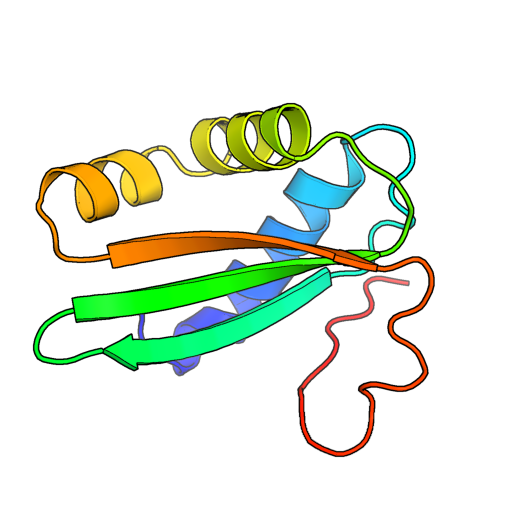Protein AF-I9LG76-F1 (afdb_monomer_lite)

Radius of gyration: 12.65 Å; chains: 1; bounding box: 34×23×31 Å

Organism: NCBI:txid1149862

Foldseek 3Di:
DDDPVCCVVVVQVLLVLQVVFPQFPSWWFWDWDDDDQAIEIEIETAGDTDQVSSVVSVCVSPVVQVVCVVVVRYHYHYHYDNDCPVVPPPTDIDDPD

Structure (mmCIF, N/CA/C/O backbone):
data_AF-I9LG76-F1
#
_entry.id   AF-I9LG76-F1
#
loop_
_atom_site.group_PDB
_atom_site.id
_atom_site.type_symbol
_atom_site.label_atom_id
_atom_site.label_alt_id
_atom_site.label_comp_id
_atom_site.label_asym_id
_atom_site.label_entity_id
_atom_site.label_seq_id
_atom_site.pdbx_PDB_ins_code
_atom_site.Cartn_x
_atom_site.Cartn_y
_atom_site.Cartn_z
_atom_site.occupancy
_atom_site.B_iso_or_equiv
_atom_site.auth_seq_id
_atom_site.auth_comp_id
_atom_site.auth_asym_id
_atom_site.auth_atom_id
_atom_site.pdbx_PDB_model_num
ATOM 1 N N . MET A 1 1 ? 11.300 -4.930 -11.138 1.00 44.25 1 MET A N 1
ATOM 2 C CA . MET A 1 1 ? 10.252 -5.519 -11.991 1.00 44.25 1 MET A CA 1
ATOM 3 C C . MET A 1 1 ? 9.312 -6.293 -11.093 1.00 44.25 1 MET A C 1
ATOM 5 O O . MET A 1 1 ? 9.684 -7.364 -10.630 1.00 44.25 1 MET A O 1
ATOM 9 N N . ILE A 1 2 ? 8.145 -5.725 -10.798 1.00 52.97 2 ILE A N 1
ATOM 10 C CA . ILE A 1 2 ? 7.079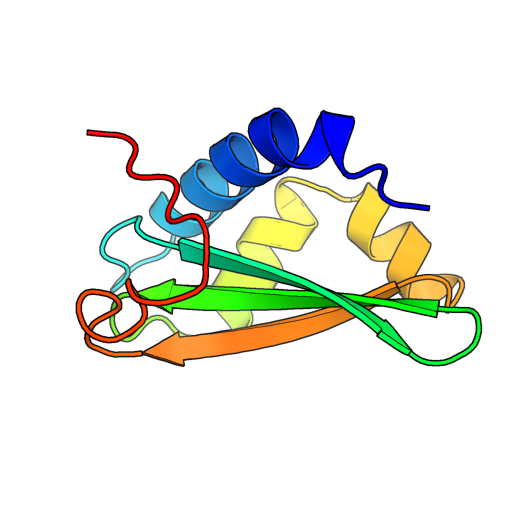 -6.447 -10.089 1.00 52.97 2 ILE A CA 1
ATOM 11 C C . ILE A 1 2 ? 6.393 -7.351 -11.124 1.00 52.97 2 ILE A C 1
ATOM 13 O O . ILE A 1 2 ? 5.811 -6.859 -12.090 1.00 52.97 2 ILE A O 1
ATOM 17 N N . LEU A 1 3 ? 6.527 -8.672 -10.986 1.00 46.81 3 LEU A N 1
ATOM 18 C CA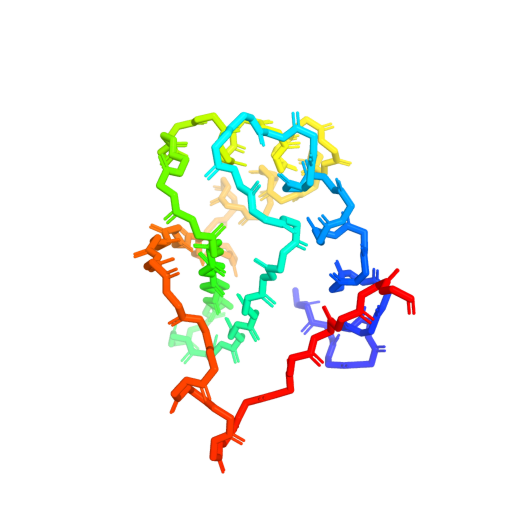 . LEU A 1 3 ? 5.861 -9.632 -11.867 1.00 46.81 3 LEU A CA 1
ATOM 19 C C . LEU A 1 3 ? 4.384 -9.760 -11.476 1.00 46.81 3 LEU A C 1
ATOM 21 O O . LEU A 1 3 ? 4.050 -9.958 -10.312 1.00 46.81 3 LEU A O 1
ATOM 25 N N . ALA A 1 4 ? 3.490 -9.718 -12.466 1.00 44.47 4 ALA A N 1
ATOM 26 C CA . ALA A 1 4 ? 2.044 -9.863 -12.267 1.00 44.47 4 ALA A CA 1
ATOM 27 C C . ALA A 1 4 ? 1.638 -11.194 -11.589 1.00 44.47 4 ALA A C 1
ATOM 29 O O . ALA A 1 4 ? 0.563 -11.283 -11.002 1.00 44.47 4 ALA A O 1
ATOM 30 N N . GLY A 1 5 ? 2.499 -12.220 -11.642 1.00 40.47 5 GLY A N 1
ATOM 31 C CA . GLY A 1 5 ? 2.313 -13.491 -10.932 1.00 40.47 5 GLY A CA 1
ATOM 32 C C . GLY A 1 5 ? 2.453 -13.375 -9.410 1.00 40.47 5 GLY A C 1
ATOM 33 O O . GLY A 1 5 ? 1.739 -14.062 -8.683 1.00 40.47 5 GLY A O 1
ATOM 34 N N . ASP A 1 6 ? 3.283 -12.449 -8.925 1.00 55.06 6 ASP A N 1
ATOM 35 C CA . ASP A 1 6 ? 3.459 -12.183 -7.495 1.00 55.06 6 ASP A CA 1
ATOM 36 C C . ASP A 1 6 ? 2.386 -11.232 -6.938 1.00 55.06 6 ASP A C 1
ATOM 38 O O . ASP A 1 6 ? 2.256 -11.094 -5.725 1.00 55.06 6 ASP A O 1
ATOM 42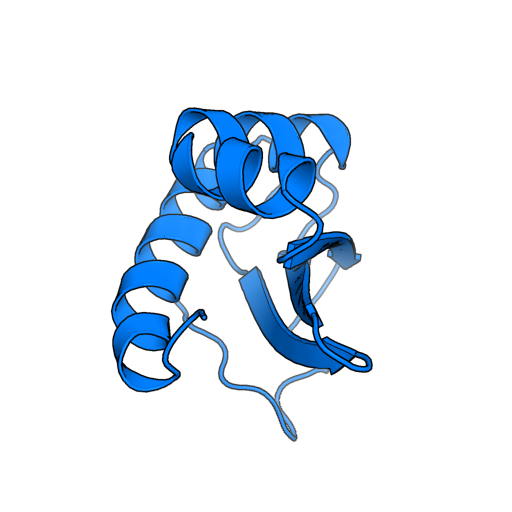 N N . MET A 1 7 ? 1.567 -10.598 -7.790 1.00 58.59 7 MET A N 1
ATOM 43 C CA . MET A 1 7 ? 0.547 -9.627 -7.358 1.00 58.59 7 MET A CA 1
ATOM 44 C C . MET A 1 7 ? -0.529 -10.222 -6.444 1.00 58.59 7 MET A C 1
ATOM 46 O O . MET A 1 7 ? -1.112 -9.486 -5.657 1.00 58.59 7 MET A O 1
ATOM 50 N N . ASN A 1 8 ? -0.786 -11.532 -6.496 1.00 60.88 8 ASN A N 1
ATOM 51 C CA . ASN A 1 8 ? -1.687 -12.173 -5.531 1.00 60.88 8 ASN A CA 1
ATOM 52 C C . ASN A 1 8 ? -1.069 -12.232 -4.127 1.00 60.88 8 ASN A C 1
ATOM 54 O O . ASN A 1 8 ? -1.764 -12.010 -3.137 1.00 60.88 8 ASN A O 1
ATOM 58 N N . LEU A 1 9 ? 0.233 -12.517 -4.037 1.00 60.00 9 LEU A N 1
ATOM 59 C CA . LEU A 1 9 ? 0.946 -12.587 -2.764 1.00 60.00 9 LEU A CA 1
ATOM 60 C C . LEU A 1 9 ? 1.206 -11.181 -2.218 1.00 60.00 9 LEU A C 1
ATOM 62 O O . LEU A 1 9 ? 0.847 -10.890 -1.079 1.00 60.00 9 LEU A O 1
ATOM 66 N N . TYR A 1 10 ? 1.744 -10.293 -3.059 1.00 68.31 10 TYR A N 1
ATOM 67 C CA . TYR A 1 10 ? 1.928 -8.885 -2.721 1.00 68.31 10 TYR A CA 1
ATOM 68 C C . TYR A 1 10 ? 0.608 -8.229 -2.376 1.00 68.31 10 TYR A C 1
ATOM 70 O O . TYR A 1 10 ? 0.546 -7.480 -1.416 1.00 68.31 10 TYR A O 1
ATOM 78 N N . GLY A 1 11 ? -0.464 -8.529 -3.103 1.00 71.19 11 GLY A N 1
ATOM 79 C CA . GLY A 1 11 ? -1.721 -7.858 -2.854 1.00 71.19 11 GLY A CA 1
ATOM 80 C C . GLY A 1 11 ? -2.393 -8.260 -1.552 1.00 71.19 11 GLY A C 1
ATOM 81 O O . GLY A 1 11 ? -2.921 -7.401 -0.852 1.00 71.19 11 GLY A O 1
ATOM 82 N N . ARG A 1 12 ? -2.278 -9.533 -1.164 1.00 72.50 12 ARG A N 1
ATOM 83 C CA . ARG A 1 12 ? -2.725 -9.997 0.151 1.00 72.50 12 ARG A CA 1
ATOM 84 C C . ARG A 1 12 ? -1.920 -9.378 1.286 1.00 72.50 12 ARG A C 1
ATOM 86 O O . ARG A 1 12 ? -2.496 -8.957 2.278 1.00 72.50 12 ARG A O 1
ATOM 93 N N . VAL A 1 13 ? -0.603 -9.331 1.154 1.00 75.12 13 VAL A N 1
ATOM 94 C CA . VAL A 1 13 ? 0.255 -8.861 2.244 1.00 75.12 13 VAL A CA 1
ATOM 95 C C . VAL A 1 13 ? 0.292 -7.319 2.306 1.00 75.12 13 VAL A C 1
ATOM 97 O O . VAL A 1 13 ? 0.371 -6.755 3.391 1.00 75.12 13 VAL A O 1
ATOM 100 N N . ILE A 1 14 ? 0.080 -6.616 1.187 1.00 80.62 14 ILE A N 1
ATOM 101 C CA . ILE A 1 14 ? -0.222 -5.175 1.174 1.00 80.62 14 ILE A CA 1
ATOM 102 C C . ILE A 1 14 ? -1.567 -4.899 1.855 1.00 80.62 14 ILE A C 1
ATOM 104 O O . ILE A 1 14 ? -1.639 -4.007 2.693 1.00 80.62 14 ILE A O 1
ATOM 108 N N . ALA A 1 15 ? -2.619 -5.659 1.535 1.00 81.88 15 ALA A N 1
ATOM 109 C CA . ALA A 1 15 ? -3.909 -5.517 2.212 1.00 81.88 15 ALA A CA 1
ATOM 110 C C . ALA A 1 15 ? -3.781 -5.740 3.728 1.00 81.88 15 ALA A C 1
ATOM 112 O O . ALA A 1 15 ? -4.335 -4.969 4.507 1.00 81.88 15 ALA A O 1
ATOM 113 N N . ASP A 1 16 ? -2.990 -6.733 4.141 1.00 83.25 16 ASP A N 1
ATOM 114 C CA . ASP A 1 16 ? -2.690 -7.019 5.546 1.00 83.25 16 ASP A CA 1
ATOM 115 C C . ASP A 1 16 ? -1.975 -5.839 6.225 1.00 83.25 16 ASP A C 1
ATOM 117 O O . ASP A 1 16 ? -2.464 -5.325 7.231 1.00 83.25 16 ASP A O 1
ATOM 121 N N . ALA A 1 17 ? -0.905 -5.313 5.619 1.00 84.19 17 ALA A N 1
ATOM 122 C CA . ALA A 1 17 ? -0.189 -4.145 6.132 1.00 84.19 17 ALA A CA 1
ATOM 123 C C . ALA A 1 17 ? -1.104 -2.914 6.259 1.00 84.19 17 ALA A C 1
ATOM 125 O O . ALA A 1 17 ? -1.103 -2.247 7.294 1.00 84.19 17 ALA A O 1
ATOM 126 N N . VAL A 1 18 ? -1.932 -2.636 5.246 1.00 85.00 18 VAL A N 1
ATOM 127 C CA . VAL A 1 18 ? -2.874 -1.506 5.276 1.00 85.00 18 VAL A CA 1
ATOM 128 C C . VAL A 1 18 ? -3.982 -1.722 6.308 1.00 85.00 18 VAL A C 1
ATOM 130 O O . VAL A 1 18 ? -4.391 -0.762 6.952 1.00 85.00 18 VAL A O 1
ATOM 133 N N . SER A 1 19 ? -4.418 -2.961 6.549 1.00 85.50 19 SER A N 1
ATOM 134 C CA . SER A 1 19 ? -5.434 -3.262 7.567 1.00 85.50 19 SER A CA 1
ATOM 135 C C . SER A 1 19 ? -4.996 -2.915 8.996 1.00 85.50 19 SER A C 1
ATOM 137 O O . SER A 1 19 ? -5.843 -2.696 9.860 1.00 85.50 19 SER A O 1
ATOM 139 N N . THR A 1 20 ? -3.685 -2.805 9.243 1.00 86.81 20 THR A N 1
ATOM 140 C CA . THR A 1 20 ? -3.144 -2.370 10.543 1.00 86.81 20 THR A CA 1
ATOM 141 C C . THR A 1 20 ? -3.267 -0.862 10.777 1.00 86.81 20 THR A C 1
ATOM 143 O O . THR A 1 20 ? -3.117 -0.396 11.908 1.00 86.81 20 THR A O 1
ATOM 146 N N . VAL A 1 21 ? -3.563 -0.091 9.727 1.00 86.94 21 VAL A N 1
ATOM 147 C CA . VAL A 1 21 ? -3.685 1.367 9.786 1.00 86.94 21 VAL A CA 1
ATOM 148 C C . VAL A 1 21 ? -5.092 1.756 10.235 1.00 86.94 21 VAL A C 1
ATOM 150 O O . VAL A 1 21 ? -6.100 1.218 9.767 1.00 86.94 21 VAL A O 1
ATOM 153 N N . SER A 1 22 ? -5.166 2.718 11.155 1.00 86.50 22 SER A N 1
ATOM 154 C CA . SER A 1 22 ? -6.429 3.244 11.670 1.00 86.50 22 SER A CA 1
ATOM 155 C C . SER A 1 22 ? -7.255 3.913 10.566 1.00 86.50 22 SER A C 1
ATOM 157 O O . SER A 1 22 ? -6.726 4.459 9.600 1.00 86.50 22 SER A O 1
ATOM 159 N N . ALA A 1 23 ? -8.582 3.864 10.712 1.00 86.38 23 ALA A N 1
ATOM 160 C CA . ALA A 1 23 ? -9.543 4.404 9.745 1.00 86.38 23 ALA A CA 1
ATOM 161 C C . ALA A 1 23 ? -9.502 3.768 8.337 1.00 86.38 23 ALA A C 1
ATOM 163 O O . ALA A 1 23 ? -10.109 4.311 7.411 1.00 86.38 23 ALA A O 1
ATOM 164 N N . THR A 1 24 ? -8.862 2.602 8.184 1.00 85.25 24 THR A N 1
ATOM 165 C CA . THR A 1 24 ? -9.046 1.726 7.018 1.00 85.25 24 THR A CA 1
ATOM 166 C C . THR A 1 24 ? -10.151 0.704 7.271 1.00 85.25 24 THR A C 1
ATOM 168 O O . THR A 1 24 ? -10.457 0.361 8.415 1.00 85.25 24 THR A O 1
ATOM 171 N N . THR A 1 25 ? -10.734 0.173 6.199 1.00 82.94 25 THR A N 1
ATOM 172 C CA . THR A 1 25 ? -11.601 -1.016 6.269 1.00 82.94 25 THR A CA 1
ATOM 173 C C . THR A 1 25 ? -10.837 -2.319 6.001 1.00 82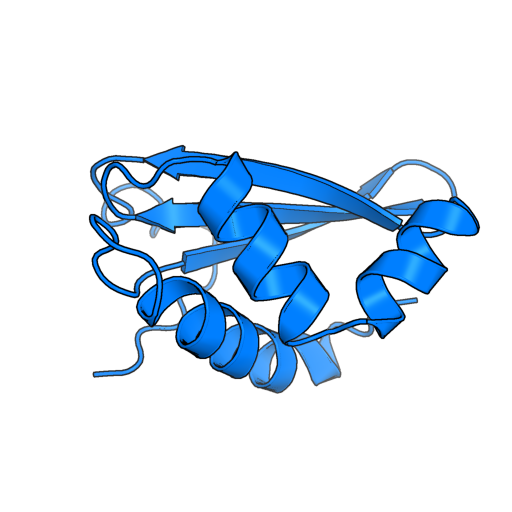.94 25 THR A C 1
ATOM 175 O O . THR A 1 25 ? -11.438 -3.394 5.982 1.00 82.94 25 THR A O 1
ATOM 178 N N . GLY A 1 26 ? -9.520 -2.235 5.768 1.00 78.31 26 GLY A N 1
ATOM 179 C CA . GLY A 1 26 ? -8.668 -3.347 5.332 1.00 78.31 26 GLY A CA 1
ATOM 180 C C . GLY A 1 26 ? -8.788 -3.703 3.846 1.00 78.31 26 GLY A C 1
ATOM 181 O O . GLY A 1 26 ? -8.047 -4.555 3.359 1.00 78.31 26 GLY A O 1
ATOM 182 N N . ARG A 1 27 ? -9.686 -3.053 3.097 1.00 82.56 27 ARG A N 1
ATOM 183 C CA . ARG A 1 27 ? -9.795 -3.231 1.646 1.00 82.56 27 ARG A CA 1
ATOM 184 C C . ARG A 1 27 ? -8.846 -2.298 0.920 1.00 82.56 27 ARG A C 1
ATOM 186 O O . ARG A 1 27 ? -8.772 -1.106 1.217 1.00 82.56 27 ARG A O 1
ATOM 193 N N . VAL A 1 28 ? -8.153 -2.848 -0.069 1.00 81.94 28 VAL A N 1
ATOM 194 C CA . VAL A 1 28 ? -7.214 -2.096 -0.894 1.00 81.94 28 VAL A CA 1
ATOM 195 C C . VAL A 1 28 ? -7.393 -2.427 -2.363 1.00 81.94 28 VAL A C 1
ATOM 197 O O . VAL A 1 28 ? -7.660 -3.568 -2.747 1.00 81.94 28 VAL A O 1
ATOM 200 N N . LEU A 1 29 ? -7.201 -1.409 -3.188 1.00 81.94 29 LEU A N 1
ATOM 201 C CA . LE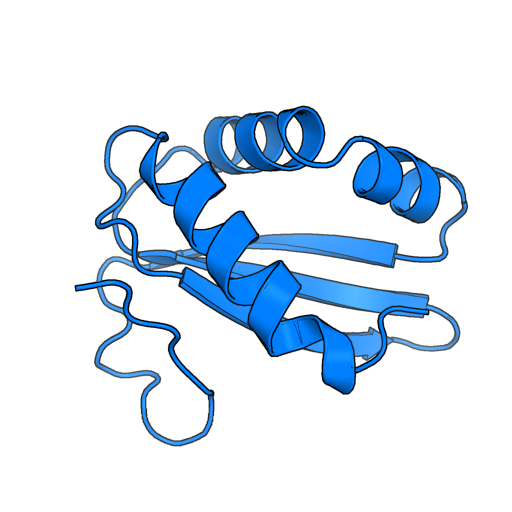U A 1 29 ? -7.045 -1.538 -4.621 1.00 81.94 29 LEU A CA 1
ATOM 202 C C . LEU A 1 29 ? -5.574 -1.420 -4.971 1.00 81.94 29 LEU A C 1
ATOM 204 O O . LEU A 1 29 ? -4.892 -0.510 -4.502 1.00 81.94 29 LEU A O 1
ATOM 208 N N . LEU A 1 30 ? -5.103 -2.312 -5.831 1.00 80.44 30 LEU A N 1
ATOM 209 C CA . LEU A 1 30 ? -3.724 -2.311 -6.288 1.00 80.44 30 LEU A CA 1
ATOM 210 C C . LEU A 1 30 ? -3.703 -2.224 -7.796 1.00 80.44 30 LEU A C 1
ATOM 212 O O . LEU A 1 30 ? -4.151 -3.132 -8.494 1.00 80.44 30 LEU A O 1
ATOM 216 N N . THR A 1 31 ? -3.149 -1.125 -8.283 1.00 79.00 31 THR A N 1
ATOM 217 C CA . THR A 1 31 ? -2.970 -0.889 -9.708 1.00 79.00 31 THR A CA 1
ATOM 218 C C . THR A 1 31 ? -1.484 -0.825 -9.994 1.00 79.00 31 THR A C 1
ATOM 220 O O . THR A 1 31 ? -0.776 0.020 -9.454 1.00 79.00 31 THR A O 1
ATOM 223 N N . VAL A 1 32 ? -1.005 -1.726 -10.848 1.00 77.38 32 VAL A N 1
ATOM 224 C CA . VAL A 1 32 ? 0.365 -1.688 -11.360 1.00 77.38 32 VAL A CA 1
ATOM 225 C C . VAL A 1 32 ? 0.302 -1.283 -12.822 1.00 77.38 32 VAL A C 1
ATOM 227 O O . VAL A 1 32 ? -0.303 -1.973 -13.639 1.00 77.38 32 VAL A O 1
ATOM 230 N N . ALA A 1 33 ? 0.927 -0.162 -13.149 1.00 77.88 33 ALA A N 1
ATOM 231 C CA . ALA A 1 33 ? 1.057 0.342 -14.505 1.00 77.88 33 ALA A CA 1
ATOM 232 C C . ALA A 1 33 ? 2.537 0.497 -14.867 1.00 77.88 33 ALA A C 1
ATOM 234 O O . ALA A 1 33 ? 3.398 0.615 -14.000 1.00 77.88 33 ALA A O 1
ATOM 235 N N . LYS A 1 34 ? 2.846 0.511 -16.162 1.00 77.94 34 LYS A N 1
ATOM 236 C CA . LYS A 1 34 ? 4.167 0.915 -16.654 1.00 77.94 34 LYS A CA 1
ATOM 237 C C . LYS A 1 34 ? 4.137 2.407 -16.960 1.00 77.94 34 LYS A C 1
ATOM 239 O O . LYS A 1 34 ? 3.294 2.848 -17.737 1.00 77.94 34 LYS A O 1
ATOM 244 N N . GLU A 1 35 ? 5.066 3.166 -16.390 1.00 74.75 35 GLU A N 1
ATOM 245 C CA . GLU A 1 35 ? 5.262 4.583 -16.708 1.00 74.75 35 GLU A CA 1
ATOM 246 C C . GLU A 1 35 ? 6.694 4.758 -17.237 1.00 74.75 35 GLU A C 1
ATOM 248 O O . GLU A 1 35 ? 7.667 4.862 -16.490 1.00 74.75 35 GLU A O 1
ATOM 253 N N . GLY A 1 36 ? 6.836 4.683 -18.564 1.00 76.56 36 GLY A N 1
ATOM 254 C CA . GLY A 1 36 ? 8.139 4.662 -19.232 1.00 76.56 36 GLY A CA 1
ATOM 255 C C . GLY A 1 36 ? 8.925 3.379 -18.940 1.00 76.56 36 GLY A C 1
ATOM 256 O O . GLY A 1 36 ? 8.458 2.279 -19.233 1.00 76.56 36 GLY A O 1
ATOM 257 N N . LEU A 1 37 ? 10.133 3.528 -18.383 1.00 75.94 37 LEU A N 1
ATOM 258 C CA . LEU A 1 37 ? 10.989 2.409 -17.960 1.00 75.94 37 LEU A CA 1
ATOM 259 C C . LEU A 1 37 ? 10.679 1.919 -16.536 1.00 75.94 37 LEU A C 1
ATOM 261 O O . LEU A 1 37 ? 11.214 0.891 -16.118 1.00 75.94 37 LEU A O 1
ATOM 265 N N . ASN A 1 38 ? 9.796 2.617 -15.817 1.00 75.88 38 ASN A N 1
ATOM 266 C CA . ASN A 1 38 ? 9.542 2.389 -14.401 1.00 75.88 38 ASN A CA 1
ATOM 267 C C . ASN A 1 38 ? 8.213 1.662 -14.184 1.00 75.88 38 ASN A C 1
ATOM 269 O O . ASN A 1 38 ? 7.262 1.789 -14.965 1.00 75.88 38 ASN A O 1
ATOM 273 N N . ASP A 1 39 ? 8.148 0.899 -13.098 1.00 79.06 39 ASP A N 1
ATOM 274 C CA . ASP A 1 39 ? 6.892 0.364 -12.587 1.00 79.06 39 ASP A CA 1
ATOM 275 C C . ASP A 1 39 ? 6.194 1.466 -11.771 1.00 79.06 39 ASP A C 1
ATOM 277 O O . ASP A 1 39 ? 6.828 2.166 -10.988 1.00 79.06 39 ASP A O 1
ATOM 281 N N . LYS A 1 40 ? 4.887 1.642 -11.940 1.00 82.69 40 LYS A N 1
ATOM 282 C CA . LYS A 1 40 ? 4.052 2.534 -11.132 1.00 82.69 40 LYS A CA 1
ATOM 283 C C . LYS A 1 40 ? 3.076 1.684 -10.342 1.00 82.69 40 LYS A C 1
ATOM 285 O O . LYS A 1 40 ? 2.242 1.006 -10.933 1.00 82.69 40 LYS A O 1
ATOM 290 N N . LEU A 1 41 ? 3.191 1.718 -9.022 1.00 83.19 41 LEU A N 1
ATOM 291 C CA . LEU A 1 41 ? 2.293 1.044 -8.097 1.00 83.19 41 LEU A CA 1
ATOM 292 C C . LEU A 1 41 ? 1.403 2.093 -7.433 1.00 83.19 41 LEU A C 1
ATOM 294 O O . LEU A 1 41 ? 1.880 2.931 -6.671 1.00 83.19 41 LEU A O 1
ATOM 298 N N . THR A 1 42 ? 0.112 2.029 -7.721 1.00 85.06 42 THR A N 1
ATOM 299 C CA . THR A 1 42 ? -0.914 2.829 -7.062 1.00 85.06 42 THR A CA 1
ATOM 300 C C . THR A 1 42 ? -1.684 1.944 -6.095 1.00 85.06 42 THR A C 1
ATOM 302 O O . THR A 1 42 ? -2.205 0.895 -6.481 1.00 85.06 42 THR A O 1
ATOM 305 N N . ILE A 1 43 ? -1.736 2.371 -4.839 1.00 86.06 43 ILE A N 1
ATOM 306 C CA . ILE A 1 43 ? -2.428 1.691 -3.750 1.00 86.06 43 ILE A CA 1
ATOM 307 C C . ILE A 1 43 ? -3.552 2.605 -3.286 1.00 86.06 43 ILE A C 1
ATOM 309 O O . ILE A 1 43 ? -3.294 3.694 -2.774 1.00 86.06 43 ILE A O 1
ATOM 313 N N . THR A 1 44 ? -4.793 2.168 -3.459 1.00 87.75 44 THR A N 1
ATOM 314 C CA . THR A 1 44 ? -5.964 2.894 -2.967 1.00 87.75 44 THR A CA 1
ATOM 315 C C . THR A 1 44 ? -6.496 2.176 -1.736 1.00 87.75 44 THR A C 1
ATOM 317 O O . THR A 1 44 ? -7.006 1.064 -1.850 1.00 87.75 44 THR A O 1
ATOM 320 N N . ALA A 1 45 ? -6.376 2.787 -0.562 1.00 87.31 45 ALA A N 1
ATOM 321 C CA . ALA A 1 45 ? -6.937 2.244 0.672 1.00 87.31 45 ALA A CA 1
ATOM 322 C C . ALA A 1 45 ? -8.399 2.684 0.837 1.00 87.31 45 ALA A C 1
ATOM 324 O O . ALA A 1 45 ? -8.719 3.865 0.662 1.00 87.31 45 ALA A O 1
ATOM 325 N N . GLU A 1 46 ? -9.284 1.745 1.172 1.00 86.50 46 GLU A N 1
ATOM 326 C CA . GLU A 1 46 ? -10.669 2.062 1.519 1.00 86.50 46 GLU A CA 1
ATOM 327 C C . GLU A 1 46 ? -10.769 2.581 2.959 1.00 86.50 46 GLU A C 1
ATOM 329 O O . GLU A 1 46 ? -10.151 2.049 3.887 1.00 86.50 46 GLU A O 1
ATOM 334 N N . GLY A 1 47 ? -11.583 3.617 3.130 1.00 86.31 47 GLY A N 1
ATOM 335 C CA . GLY A 1 47 ? -11.766 4.364 4.363 1.00 86.31 47 GLY A CA 1
ATOM 336 C C . GLY A 1 47 ? -11.181 5.770 4.259 1.00 86.31 47 GLY A C 1
ATOM 337 O O . GLY A 1 47 ? -11.034 6.346 3.179 1.00 86.31 47 GLY A O 1
ATOM 338 N N . THR A 1 48 ? -10.844 6.338 5.409 1.00 89.56 48 THR A N 1
ATOM 339 C CA . THR A 1 48 ? -10.218 7.662 5.506 1.00 89.56 48 THR A CA 1
ATOM 340 C C . THR A 1 48 ? -8.912 7.603 6.302 1.00 89.56 48 THR A C 1
ATOM 342 O O . THR A 1 48 ? -8.763 8.371 7.256 1.00 89.56 48 THR A O 1
ATOM 345 N N . PRO A 1 49 ? -7.977 6.688 5.977 1.00 88.44 49 PRO A N 1
ATOM 346 C CA . PRO A 1 49 ? -6.691 6.656 6.655 1.00 88.44 49 PRO A CA 1
ATOM 347 C C . PRO A 1 49 ? -5.835 7.861 6.255 1.00 88.44 49 PRO A C 1
ATOM 349 O O . PRO A 1 49 ? -5.980 8.421 5.163 1.00 88.44 49 PRO A O 1
ATOM 352 N N . GLU A 1 50 ? -4.898 8.234 7.119 1.00 89.25 50 GLU A N 1
ATOM 353 C CA . GLU A 1 50 ? -3.857 9.194 6.754 1.00 89.25 50 GLU A CA 1
ATOM 354 C C . GLU A 1 50 ? -2.881 8.543 5.769 1.00 89.25 50 GLU A C 1
ATOM 356 O O . GLU A 1 50 ? -2.406 7.423 5.982 1.00 89.25 50 GLU A O 1
ATOM 361 N N . LYS A 1 51 ? -2.581 9.237 4.665 1.00 88.31 51 LYS A N 1
ATOM 362 C CA . LYS A 1 51 ? -1.756 8.685 3.579 1.00 88.31 51 LYS A CA 1
ATOM 363 C C . LYS A 1 51 ? -0.343 8.368 4.052 1.00 88.31 51 LYS A C 1
ATOM 365 O O . LYS A 1 51 ? 0.218 7.356 3.635 1.00 88.31 51 LYS A O 1
ATOM 370 N N . GLU A 1 52 ? 0.212 9.204 4.926 1.00 88.88 52 GLU A N 1
ATOM 371 C CA . GLU A 1 52 ? 1.535 9.000 5.509 1.00 88.88 52 GLU A CA 1
ATOM 372 C C . GLU A 1 52 ? 1.596 7.706 6.327 1.00 88.88 52 GLU A C 1
ATOM 374 O O . GLU A 1 52 ? 2.558 6.956 6.183 1.00 88.88 52 GLU A O 1
ATOM 379 N N . LEU A 1 53 ? 0.552 7.394 7.104 1.00 88.38 53 LEU A N 1
ATOM 380 C CA . LEU A 1 53 ? 0.491 6.168 7.908 1.00 88.38 53 LEU A CA 1
ATOM 381 C C . LEU A 1 53 ? 0.391 4.915 7.035 1.00 88.38 53 LEU A C 1
ATOM 383 O O . LEU A 1 53 ? 1.052 3.915 7.305 1.00 88.38 53 LEU A O 1
ATOM 387 N N . VAL A 1 54 ? -0.395 4.975 5.955 1.00 86.94 54 VAL A N 1
ATOM 388 C CA . VAL A 1 54 ? -0.462 3.888 4.965 1.00 86.94 54 VAL A CA 1
ATOM 389 C C . VAL A 1 54 ? 0.905 3.685 4.315 1.00 86.94 54 VAL A C 1
ATOM 391 O O . VAL A 1 54 ? 1.365 2.552 4.183 1.00 86.94 54 VAL A O 1
ATOM 394 N N . GLN A 1 55 ? 1.590 4.772 3.955 1.00 87.75 55 GLN A N 1
ATOM 395 C CA . GLN A 1 55 ? 2.931 4.698 3.383 1.00 87.75 55 GLN A CA 1
ATOM 396 C C . GLN A 1 55 ? 3.936 4.094 4.365 1.00 87.75 55 GLN A C 1
ATOM 398 O O . GLN A 1 55 ? 4.706 3.215 3.985 1.00 87.75 55 GLN A O 1
ATOM 403 N N . GLU A 1 56 ? 3.931 4.536 5.618 1.00 88.38 56 GLU A N 1
ATOM 404 C CA . GLU A 1 56 ? 4.835 4.038 6.653 1.00 88.38 56 GLU A CA 1
ATOM 405 C C . GLU A 1 56 ? 4.609 2.549 6.933 1.00 88.38 56 GLU A C 1
ATOM 407 O O . GLU A 1 56 ? 5.575 1.780 6.947 1.00 88.38 56 GLU A O 1
ATOM 412 N N . ALA A 1 57 ? 3.351 2.120 7.070 1.00 86.88 57 ALA A N 1
ATOM 413 C CA . ALA A 1 57 ? 2.999 0.716 7.268 1.00 86.88 57 ALA A CA 1
ATOM 414 C C . ALA A 1 57 ? 3.508 -0.162 6.115 1.00 86.88 57 ALA A C 1
ATOM 416 O O . ALA A 1 57 ? 4.094 -1.222 6.344 1.00 86.88 57 ALA A O 1
ATOM 417 N N . LEU A 1 58 ? 3.365 0.309 4.873 1.00 84.38 58 LEU A N 1
ATOM 418 C CA . LEU A 1 58 ? 3.841 -0.404 3.690 1.00 84.38 58 LEU A CA 1
ATOM 419 C C . LEU A 1 58 ? 5.362 -0.481 3.606 1.00 84.38 58 LEU A C 1
ATOM 421 O O . LEU A 1 58 ? 5.895 -1.548 3.321 1.00 84.38 58 LEU A O 1
ATOM 425 N N . LEU A 1 59 ? 6.070 0.622 3.849 1.00 85.00 59 LEU A N 1
ATOM 426 C CA . LEU A 1 59 ? 7.536 0.632 3.799 1.00 85.00 59 LEU A CA 1
ATOM 427 C C . LEU A 1 59 ? 8.157 -0.144 4.969 1.00 85.00 59 LEU A C 1
ATOM 429 O O . LEU A 1 59 ? 9.249 -0.691 4.818 1.00 85.00 59 LEU A O 1
ATOM 433 N N . THR A 1 60 ? 7.457 -0.226 6.104 1.00 86.00 60 THR A N 1
ATOM 434 C CA . THR A 1 60 ? 7.841 -1.061 7.251 1.00 86.00 60 THR A CA 1
ATOM 435 C C . THR A 1 60 ? 7.648 -2.541 6.946 1.00 86.00 60 THR A C 1
ATOM 437 O O . THR A 1 60 ? 8.544 -3.341 7.211 1.00 86.00 60 THR A O 1
ATOM 440 N N . ALA A 1 61 ? 6.506 -2.906 6.358 1.00 81.81 61 ALA A N 1
ATOM 441 C CA . ALA A 1 61 ? 6.234 -4.278 5.943 1.00 81.81 61 ALA A CA 1
ATOM 442 C C . ALA A 1 61 ? 7.140 -4.725 4.781 1.00 81.81 61 ALA A C 1
ATOM 444 O O . ALA A 1 61 ? 7.489 -5.901 4.697 1.00 81.81 61 ALA A O 1
ATOM 445 N N . TYR A 1 62 ? 7.547 -3.783 3.920 1.00 78.38 62 TYR A N 1
ATOM 446 C CA . TYR A 1 62 ? 8.295 -4.046 2.691 1.00 78.38 62 TYR A CA 1
ATOM 447 C C . TYR A 1 62 ? 9.429 -3.046 2.444 1.00 78.38 62 TYR A C 1
ATOM 449 O O . TYR A 1 62 ? 9.332 -2.147 1.592 1.00 78.38 62 TYR A O 1
ATOM 457 N N . PRO A 1 63 ? 10.560 -3.201 3.144 1.00 80.56 63 PRO A N 1
ATOM 458 C CA . PRO A 1 63 ? 11.723 -2.347 2.940 1.00 80.56 63 PRO A CA 1
ATOM 459 C C . PRO A 1 63 ? 12.288 -2.427 1.509 1.00 80.56 63 PRO A C 1
ATOM 461 O O . PRO A 1 63 ? 12.918 -1.474 1.043 1.00 80.56 63 PRO A O 1
ATOM 464 N N . GLU A 1 64 ? 12.029 -3.498 0.754 1.00 78.62 64 GLU A N 1
ATOM 465 C CA . GLU A 1 64 ? 12.416 -3.606 -0.655 1.00 78.62 64 GLU A CA 1
ATOM 466 C C . GLU A 1 64 ? 11.688 -2.607 -1.565 1.00 78.62 64 GLU A C 1
ATOM 468 O O . GLU A 1 64 ? 12.253 -2.188 -2.580 1.00 78.62 64 GLU A O 1
ATOM 473 N N . LEU A 1 65 ? 10.474 -2.164 -1.207 1.00 77.88 65 LEU A N 1
ATOM 474 C CA . LEU A 1 65 ? 9.793 -1.089 -1.934 1.00 77.88 65 LEU A CA 1
ATOM 475 C C . LEU A 1 65 ? 10.598 0.204 -1.811 1.00 77.88 65 LEU A C 1
ATOM 477 O O . LEU A 1 65 ? 10.818 0.880 -2.813 1.00 77.88 65 LEU A O 1
ATOM 481 N N . THR A 1 66 ? 11.145 0.486 -0.624 1.00 79.81 66 THR A N 1
ATOM 482 C CA . THR A 1 66 ? 12.034 1.637 -0.397 1.00 79.81 66 THR A CA 1
ATOM 483 C C . THR A 1 66 ? 13.248 1.594 -1.321 1.00 79.81 66 THR A C 1
ATOM 485 O O . THR A 1 66 ? 13.621 2.611 -1.908 1.00 79.81 66 THR A O 1
ATOM 488 N N . VAL A 1 67 ? 13.865 0.420 -1.483 1.00 79.38 67 VAL A N 1
ATOM 489 C CA . VAL A 1 67 ? 15.025 0.242 -2.370 1.00 79.38 67 VAL A CA 1
ATOM 490 C C . VAL A 1 67 ? 14.634 0.468 -3.831 1.00 79.38 67 VAL A C 1
ATOM 492 O O . VAL A 1 67 ? 15.331 1.183 -4.550 1.00 79.38 67 VAL A O 1
ATOM 495 N N . ASN A 1 68 ? 13.500 -0.080 -4.274 1.00 77.94 68 ASN A N 1
ATOM 496 C CA . ASN A 1 68 ? 13.021 0.096 -5.646 1.00 77.94 68 ASN A CA 1
ATOM 497 C C . ASN A 1 68 ? 12.624 1.549 -5.958 1.00 77.94 68 ASN A C 1
ATOM 499 O O . ASN A 1 68 ? 12.905 2.020 -7.061 1.00 77.94 68 ASN A O 1
ATOM 503 N N . ILE A 1 69 ? 12.044 2.264 -4.989 1.00 80.75 69 ILE A N 1
ATOM 504 C CA . ILE A 1 69 ? 11.722 3.693 -5.101 1.00 80.75 69 ILE A CA 1
ATOM 505 C C . ILE A 1 69 ? 13.006 4.521 -5.198 1.00 80.75 69 ILE A C 1
ATOM 507 O O . ILE A 1 69 ? 13.146 5.339 -6.104 1.00 80.75 69 ILE A O 1
ATOM 511 N N . ARG A 1 70 ? 13.987 4.278 -4.316 1.00 83.19 70 ARG A N 1
ATOM 512 C CA . ARG A 1 70 ? 15.279 4.991 -4.340 1.00 83.19 70 ARG A CA 1
ATOM 513 C C . ARG A 1 70 ? 16.063 4.762 -5.628 1.00 83.19 70 ARG A C 1
ATOM 515 O O . ARG A 1 70 ? 16.700 5.688 -6.115 1.00 83.19 70 ARG A O 1
ATOM 522 N N . ASN A 1 71 ? 15.996 3.554 -6.181 1.00 82.00 71 ASN A N 1
ATOM 523 C CA . ASN A 1 71 ? 16.636 3.222 -7.454 1.00 82.00 71 ASN A CA 1
ATOM 524 C C . ASN A 1 71 ? 15.896 3.811 -8.669 1.00 82.00 71 ASN A C 1
ATOM 526 O O . ASN A 1 71 ? 16.360 3.640 -9.791 1.00 82.00 71 ASN A O 1
ATOM 530 N N . GLY A 1 72 ? 14.749 4.471 -8.469 1.00 77.31 72 GLY A N 1
ATOM 531 C CA . GLY A 1 72 ? 13.921 5.024 -9.540 1.00 77.31 72 GLY A CA 1
ATOM 532 C C . GLY A 1 72 ? 13.155 3.971 -10.342 1.00 77.31 72 GLY A C 1
ATOM 533 O O . GLY A 1 72 ? 12.490 4.320 -11.306 1.00 77.31 72 GLY A O 1
ATOM 534 N N . ASN A 1 73 ? 13.209 2.699 -9.938 1.00 78.38 73 ASN A N 1
ATOM 535 C CA . ASN A 1 73 ? 12.571 1.587 -10.644 1.00 78.38 73 ASN A CA 1
ATOM 536 C C . ASN A 1 73 ? 11.064 1.501 -10.370 1.00 78.38 73 ASN A C 1
ATOM 538 O O . ASN A 1 73 ? 10.339 0.865 -11.137 1.00 78.38 73 ASN A O 1
ATOM 542 N N . LEU A 1 74 ? 10.609 2.090 -9.259 1.00 79.19 74 LEU A N 1
ATOM 543 C CA . LEU A 1 74 ? 9.227 2.050 -8.801 1.00 79.19 74 LEU A CA 1
ATOM 544 C C . LEU A 1 74 ? 8.746 3.443 -8.390 1.00 79.19 74 LEU A C 1
ATOM 546 O O . LEU A 1 74 ? 9.366 4.104 -7.561 1.00 79.19 74 LEU A O 1
ATOM 550 N N . LEU A 1 75 ? 7.597 3.850 -8.913 1.00 83.25 75 LEU A N 1
ATOM 551 C CA . LEU A 1 75 ? 6.846 5.008 -8.451 1.00 83.25 75 LEU A CA 1
ATOM 552 C C . LEU A 1 75 ? 5.686 4.518 -7.584 1.00 83.25 75 LEU A C 1
ATOM 554 O O . LEU A 1 75 ? 4.824 3.790 -8.072 1.00 83.25 75 LEU A O 1
ATOM 558 N N . LEU A 1 76 ? 5.669 4.899 -6.307 1.00 84.44 76 LEU A N 1
ATOM 559 C CA . LEU A 1 76 ? 4.610 4.538 -5.364 1.00 84.44 76 LEU A CA 1
ATOM 560 C C . LEU A 1 76 ? 3.633 5.706 -5.200 1.00 84.44 76 LEU A C 1
ATOM 562 O O . LEU A 1 76 ? 4.044 6.812 -4.856 1.00 84.44 76 LEU A O 1
ATOM 566 N N . PHE A 1 77 ? 2.346 5.447 -5.410 1.00 86.62 77 PHE A N 1
ATOM 567 C CA . PHE A 1 77 ? 1.267 6.409 -5.207 1.00 86.62 77 PHE A CA 1
ATOM 568 C C . PHE A 1 77 ? 0.250 5.851 -4.219 1.00 86.62 77 PHE A C 1
ATOM 570 O O . PHE A 1 77 ? -0.202 4.719 -4.377 1.00 86.62 77 PHE A O 1
ATOM 577 N N . ILE A 1 78 ? -0.128 6.659 -3.228 1.00 87.62 78 ILE A N 1
ATOM 578 C CA . ILE A 1 78 ? -1.146 6.292 -2.242 1.00 87.62 78 ILE A CA 1
ATOM 579 C C . ILE A 1 78 ? -2.364 7.194 -2.379 1.00 87.62 78 ILE A C 1
ATOM 581 O O . ILE A 1 78 ? -2.293 8.427 -2.302 1.00 87.62 78 ILE A O 1
ATOM 585 N N . GLU A 1 79 ? -3.500 6.545 -2.565 1.00 87.25 79 GLU A N 1
ATOM 586 C CA . GLU A 1 79 ? -4.811 7.158 -2.661 1.00 87.25 79 GLU A CA 1
ATOM 587 C C . GLU A 1 79 ? -5.722 6.619 -1.561 1.00 87.25 79 GLU A C 1
ATOM 589 O O . GLU A 1 79 ? -5.504 5.542 -1.005 1.00 87.25 79 GLU A O 1
ATOM 594 N N . THR A 1 80 ? -6.751 7.390 -1.236 1.00 84.50 80 THR A N 1
ATOM 595 C CA . THR A 1 80 ? -7.760 7.013 -0.250 1.00 84.50 80 THR A CA 1
ATOM 596 C C . THR A 1 80 ? -9.134 7.242 -0.850 1.00 84.50 80 THR A C 1
ATOM 598 O O . THR A 1 80 ? -9.357 8.221 -1.566 1.00 84.50 80 THR A O 1
ATOM 601 N N . THR A 1 81 ? -10.051 6.317 -0.599 1.00 85.69 81 THR A N 1
ATOM 602 C CA . THR A 1 81 ? -11.443 6.427 -1.040 1.00 85.69 81 THR A CA 1
ATOM 603 C C . THR A 1 81 ? -12.362 5.911 0.045 1.00 85.69 81 THR A C 1
ATOM 605 O O . THR A 1 81 ? -12.052 4.936 0.717 1.00 85.69 81 THR A O 1
ATOM 608 N N . VAL A 1 82 ? -13.525 6.535 0.193 1.00 81.94 82 VAL A N 1
ATOM 609 C CA . VAL A 1 82 ? -14.513 6.123 1.198 1.00 81.94 82 VAL A CA 1
ATOM 610 C C . VAL A 1 82 ? -15.130 4.764 0.848 1.00 81.94 82 VAL A C 1
ATOM 612 O O . VAL A 1 82 ? -15.530 4.029 1.744 1.00 81.94 82 VAL A O 1
ATOM 615 N N . ASP A 1 83 ? -15.190 4.423 -0.441 1.00 79.62 83 ASP A N 1
ATOM 616 C CA . ASP A 1 83 ? -15.798 3.186 -0.927 1.00 79.62 83 ASP A CA 1
ATOM 617 C C . ASP A 1 83 ? -15.089 2.677 -2.192 1.00 79.62 83 ASP A C 1
ATOM 619 O O . ASP A 1 83 ? -14.962 3.407 -3.184 1.00 79.62 83 ASP A O 1
ATOM 623 N N . LEU A 1 84 ? -14.632 1.420 -2.168 1.00 75.94 84 LEU A N 1
ATOM 624 C CA . LEU A 1 84 ? -14.097 0.719 -3.341 1.00 75.94 84 LEU A CA 1
ATOM 625 C C . LEU A 1 84 ? -15.169 -0.074 -4.102 1.00 75.94 84 LEU A C 1
ATOM 627 O O . LEU A 1 84 ? -14.900 -0.542 -5.211 1.00 75.94 84 LEU A O 1
ATOM 631 N N . SER A 1 85 ? -16.399 -0.177 -3.585 1.00 69.75 85 SER A N 1
ATOM 632 C CA . SER A 1 85 ? -17.484 -0.955 -4.205 1.00 69.75 85 SER A CA 1
ATOM 633 C C . SER A 1 85 ? -17.884 -0.444 -5.598 1.00 69.75 85 SER A C 1
ATOM 635 O O . SER A 1 85 ? -18.420 -1.190 -6.413 1.00 69.75 85 SER A O 1
ATOM 637 N N . SER A 1 86 ? -17.600 0.820 -5.918 1.00 60.12 86 SER A N 1
ATOM 638 C CA . SER A 1 86 ? -17.858 1.402 -7.244 1.00 60.12 86 SER A CA 1
ATOM 639 C C . SER A 1 86 ? -16.756 1.128 -8.283 1.00 60.12 86 SER A C 1
ATOM 641 O O . SER A 1 86 ? -17.017 1.230 -9.483 1.00 60.12 86 SER A O 1
ATOM 643 N N . GLN A 1 87 ? -15.555 0.717 -7.856 1.00 57.16 87 GLN A N 1
ATOM 644 C CA . GLN A 1 87 ? -14.404 0.441 -8.736 1.00 57.16 87 GLN A CA 1
ATOM 645 C C . GLN A 1 87 ? -14.387 -0.998 -9.298 1.00 57.16 87 GLN A C 1
ATOM 647 O O . GLN A 1 87 ? -13.500 -1.366 -10.066 1.00 57.16 87 GLN A O 1
ATOM 652 N N . ILE A 1 88 ? -15.411 -1.802 -8.975 1.00 50.09 88 ILE A N 1
ATOM 653 C CA . ILE A 1 88 ? -15.547 -3.241 -9.288 1.00 50.09 88 ILE A CA 1
ATOM 654 C C . ILE A 1 88 ? -15.540 -3.568 -10.798 1.00 50.09 88 ILE A C 1
ATOM 656 O O . ILE A 1 88 ? -15.397 -4.730 -11.171 1.00 50.09 88 ILE A O 1
ATOM 660 N N . LYS A 1 89 ? -15.685 -2.590 -11.703 1.00 44.75 89 LYS A N 1
ATOM 661 C CA . LYS A 1 89 ? -15.871 -2.897 -13.133 1.00 44.75 89 LYS A CA 1
ATOM 662 C C . LYS A 1 89 ? -14.608 -3.314 -13.897 1.00 44.75 89 LYS A C 1
ATOM 664 O O . LYS A 1 89 ? -14.774 -4.006 -14.893 1.00 44.75 89 LYS A O 1
ATOM 669 N N . ASP A 1 90 ? -13.398 -2.989 -13.433 1.00 43.38 90 ASP A N 1
ATOM 670 C CA . ASP A 1 90 ? -12.169 -3.296 -14.199 1.00 43.38 90 ASP A CA 1
ATOM 671 C C . ASP A 1 90 ? -10.932 -3.676 -13.359 1.00 43.38 90 ASP A C 1
ATOM 673 O O . ASP A 1 90 ? -9.854 -3.902 -13.908 1.00 43.38 90 ASP A O 1
ATOM 677 N N . VAL A 1 91 ? -11.043 -3.784 -12.029 1.00 49.56 91 VAL A N 1
ATOM 678 C CA . VAL A 1 91 ? -9.866 -3.979 -11.163 1.00 49.56 91 VAL A CA 1
ATOM 679 C C . VAL A 1 91 ? -10.102 -5.087 -10.133 1.00 49.56 91 VAL A C 1
ATOM 681 O O . VAL A 1 91 ? -11.137 -5.137 -9.470 1.00 49.56 91 VAL A O 1
ATOM 684 N N . ARG A 1 92 ? -9.137 -6.012 -10.011 1.00 51.75 92 ARG A N 1
ATOM 685 C CA . ARG A 1 92 ? -9.177 -7.127 -9.048 1.00 51.75 92 ARG A CA 1
ATOM 686 C C . ARG A 1 92 ? -9.078 -6.587 -7.618 1.00 51.75 92 ARG A C 1
ATOM 688 O O . ARG A 1 92 ? -8.000 -6.197 -7.181 1.00 51.75 92 ARG A O 1
ATOM 695 N N . ILE A 1 93 ? -10.193 -6.611 -6.893 1.00 50.47 93 ILE A N 1
ATOM 696 C CA . ILE A 1 93 ? -10.238 -6.364 -5.448 1.00 50.47 93 ILE A CA 1
ATOM 697 C C . ILE A 1 93 ? -9.837 -7.656 -4.730 1.00 50.47 93 ILE A C 1
ATOM 699 O O . ILE A 1 93 ? -10.430 -8.709 -4.969 1.00 50.47 93 ILE A O 1
ATOM 703 N N . ILE A 1 94 ? -8.830 -7.578 -3.860 1.00 54.41 94 ILE A N 1
ATOM 704 C CA . ILE A 1 94 ? -8.477 -8.662 -2.939 1.00 54.41 94 ILE A CA 1
ATOM 705 C C . ILE A 1 94 ? -9.205 -8.366 -1.627 1.00 54.41 94 ILE A C 1
ATOM 707 O O . ILE A 1 94 ? -8.796 -7.496 -0.864 1.00 54.41 94 ILE A O 1
ATOM 711 N N . ASP A 1 95 ? -10.325 -9.050 -1.403 1.00 41.62 95 ASP A N 1
ATOM 712 C CA . ASP A 1 95 ? -11.066 -9.025 -0.138 1.00 41.62 95 ASP A CA 1
ATOM 713 C C . ASP A 1 95 ? -10.561 -10.193 0.728 1.00 41.62 95 ASP A C 1
ATOM 715 O O . ASP A 1 95 ? -10.474 -11.324 0.248 1.00 41.62 95 ASP A O 1
ATOM 719 N N . LEU A 1 96 ? -10.139 -9.907 1.964 1.00 40.25 96 LEU A N 1
ATOM 720 C CA . LEU A 1 96 ? -9.552 -10.892 2.885 1.00 40.25 96 LEU A CA 1
ATOM 721 C C . LEU A 1 96 ? -10.526 -11.377 3.971 1.00 40.25 96 LEU A C 1
ATOM 723 O O . LEU A 1 96 ? -10.069 -11.874 5.002 1.00 40.25 96 LEU A O 1
ATOM 727 N N . ARG A 1 97 ? -11.842 -11.229 3.776 1.00 43.53 97 ARG A N 1
ATOM 728 C CA . ARG A 1 97 ? -12.827 -11.827 4.690 1.00 43.53 97 ARG A CA 1
ATOM 729 C C . ARG A 1 97 ? -12.974 -13.333 4.506 1.00 43.53 97 ARG A C 1
ATOM 731 O O . ARG A 1 97 ? -12.960 -13.809 3.350 1.00 43.53 97 ARG A O 1
#

Sequence (97 aa):
MILAGDMNLYGRVIADAVSTVSATTGRVLLTVAKEGLNDKLTITAEGTPEKELVQEALLTAYPELTVNIRNGNLLLFIETTVDLSSQIKDVRIIDLR

Secondary structure (DSSP, 8-state):
---TTTHHHHHHHHHHHHHTSTTEEEEEEEEEEEETTEEEEEEEEEE---HHHHHHHHHHH-HHHHHHHHTTSEEEEEEEES-STTSTTTS--B---

pLDDT: mean 75.23, std 14.27, range [40.25, 89.56]